Protein AF-A0A7U5JXU2-F1 (afdb_monomer)

Secondary structure (DSSP, 8-state):
-PPP-TTT--S-SSSS---HHHHHHHHS-HHHHHHHHHHHHHHHHHHGGGTTSHHHHHHHHHHHHHHHHHHHT-

Sequence (74 aa):
MPKEDLINKPNHYHKGGIDVIEFAGAKFDPAELKGFCRINALKYVTRYDLKNGIPDLEKAKFYIDKLIELEEQQ

pLDDT: mean 81.36, std 20.03, range [39.44, 98.12]

Structure (mmCIF, N/CA/C/O backbone):
data_AF-A0A7U5JXU2-F1
#
_entry.id   AF-A0A7U5JXU2-F1
#
loop_
_atom_site.group_PDB
_atom_site.id
_atom_site.type_symbol
_atom_site.label_atom_id
_atom_site.label_alt_id
_atom_site.label_comp_id
_atom_site.label_asym_id
_atom_site.label_entity_id
_atom_site.label_seq_id
_atom_site.pdbx_PDB_ins_code
_atom_site.Cartn_x
_atom_site.Cartn_y
_atom_site.Cartn_z
_atom_site.occupancy
_atom_site.B_iso_or_equiv
_atom_site.auth_seq_id
_atom_site.auth_comp_id
_atom_site.auth_asym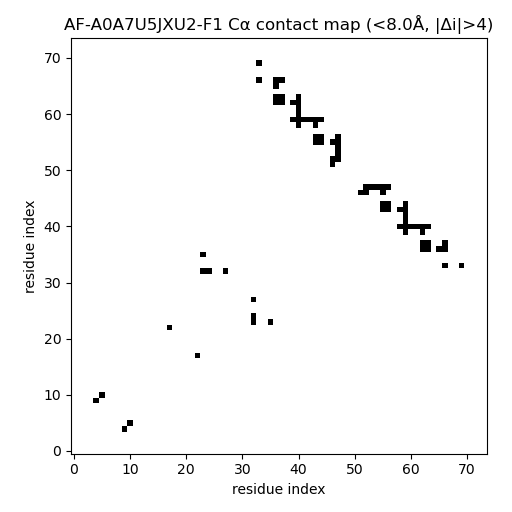_id
_atom_site.auth_atom_id
_atom_site.pdbx_PDB_model_num
ATOM 1 N N . MET A 1 1 ? 35.561 18.128 0.307 1.00 48.59 1 MET A N 1
ATOM 2 C CA . MET A 1 1 ? 34.752 16.893 0.418 1.00 48.59 1 MET A CA 1
ATOM 3 C C . MET A 1 1 ? 33.337 17.238 -0.027 1.00 48.59 1 MET A C 1
ATOM 5 O O . MET A 1 1 ? 32.869 18.286 0.412 1.00 48.59 1 MET A O 1
ATOM 9 N N . PRO A 1 2 ? 32.677 16.481 -0.919 1.00 47.09 2 PRO A N 1
ATOM 10 C CA . PRO A 1 2 ? 31.306 16.799 -1.305 1.00 47.09 2 PRO A CA 1
ATOM 11 C C . PRO A 1 2 ? 30.359 16.535 -0.125 1.00 47.09 2 PRO A C 1
ATOM 13 O O . PRO A 1 2 ? 30.474 15.506 0.536 1.00 47.09 2 PRO A O 1
ATOM 16 N N . LYS A 1 3 ? 29.462 17.489 0.146 1.00 55.31 3 LYS A N 1
ATOM 17 C CA . LYS A 1 3 ? 28.395 17.413 1.157 1.00 55.31 3 LYS A CA 1
ATOM 18 C C . LYS A 1 3 ? 27.411 16.309 0.754 1.00 55.31 3 LYS A C 1
ATOM 20 O O . LYS A 1 3 ? 26.933 16.324 -0.377 1.00 55.31 3 LYS A O 1
ATOM 25 N N . GLU A 1 4 ? 27.117 15.376 1.654 1.00 51.97 4 GLU A N 1
ATOM 26 C CA . GLU A 1 4 ? 26.089 14.357 1.425 1.00 51.97 4 GLU A CA 1
ATOM 27 C C . GLU A 1 4 ? 24.724 15.021 1.196 1.00 51.97 4 GLU A C 1
ATOM 29 O O . GLU A 1 4 ? 24.256 15.819 2.012 1.00 51.97 4 GLU A O 1
ATOM 34 N N . ASP A 1 5 ? 24.089 14.700 0.068 1.00 52.94 5 ASP A N 1
ATOM 35 C CA . ASP A 1 5 ? 22.725 15.119 -0.247 1.00 52.94 5 ASP A CA 1
ATOM 36 C C . ASP A 1 5 ? 21.733 14.209 0.491 1.00 52.94 5 ASP A C 1
ATOM 38 O O . ASP A 1 5 ? 21.191 13.240 -0.047 1.00 52.94 5 ASP A O 1
ATOM 42 N N . LEU A 1 6 ? 21.543 14.519 1.773 1.00 52.66 6 LEU A N 1
ATOM 43 C CA . LEU A 1 6 ? 20.620 13.823 2.671 1.00 52.66 6 LEU A CA 1
ATOM 44 C C . LEU A 1 6 ? 19.147 13.993 2.266 1.00 52.66 6 LEU A C 1
ATOM 46 O O . LEU A 1 6 ? 18.298 13.270 2.779 1.00 52.66 6 LEU A O 1
ATOM 50 N N . ILE A 1 7 ? 18.840 14.933 1.366 1.00 56.25 7 ILE A N 1
ATOM 51 C CA . ILE A 1 7 ? 17.476 15.227 0.917 1.00 56.25 7 ILE A CA 1
ATOM 52 C C . ILE A 1 7 ? 17.090 14.279 -0.221 1.00 56.25 7 ILE A C 1
ATOM 54 O O . ILE A 1 7 ? 15.998 13.715 -0.202 1.00 56.25 7 ILE A O 1
ATOM 58 N N . ASN A 1 8 ? 17.998 14.036 -1.171 1.00 51.66 8 ASN A N 1
ATOM 59 C CA . ASN A 1 8 ? 17.721 13.162 -2.316 1.00 51.66 8 ASN A CA 1
ATOM 60 C C . ASN A 1 8 ? 18.205 11.714 -2.133 1.00 51.66 8 ASN A C 1
ATOM 62 O O . ASN A 1 8 ? 17.763 10.827 -2.867 1.00 51.66 8 ASN A O 1
ATOM 66 N N . LYS A 1 9 ? 19.098 11.443 -1.169 1.00 43.28 9 LYS A N 1
ATOM 67 C CA . LYS A 1 9 ? 19.570 10.085 -0.843 1.00 43.28 9 LYS A CA 1
ATOM 68 C C . LYS A 1 9 ? 19.713 9.856 0.670 1.00 43.28 9 LYS A C 1
ATOM 70 O O . LYS A 1 9 ? 20.834 9.727 1.165 1.00 43.28 9 LYS A O 1
ATOM 75 N N . PRO A 1 10 ? 18.611 9.738 1.431 1.00 44.72 10 PRO A N 1
ATOM 76 C CA . PRO A 1 10 ? 18.710 9.369 2.837 1.00 44.72 10 PRO A CA 1
ATOM 77 C C . PRO A 1 10 ? 19.177 7.910 2.971 1.00 44.72 10 PRO A C 1
ATOM 79 O O . PRO A 1 10 ? 18.502 6.981 2.527 1.00 44.72 10 PRO A O 1
ATOM 82 N N . ASN A 1 11 ? 20.320 7.699 3.626 1.00 45.22 11 ASN A N 1
ATOM 83 C CA . ASN A 1 11 ? 20.951 6.388 3.838 1.00 45.22 11 ASN A CA 1
ATOM 84 C C . ASN A 1 11 ? 20.345 5.596 5.029 1.00 45.22 11 ASN A C 1
ATOM 86 O O . ASN A 1 11 ? 20.903 4.597 5.477 1.00 45.22 11 ASN A O 1
ATOM 90 N N . HIS A 1 12 ? 19.213 6.046 5.590 1.00 49.66 12 HIS A N 1
ATOM 91 C CA . HIS A 1 12 ? 18.778 5.660 6.944 1.00 49.66 12 HIS A CA 1
ATOM 92 C C . HIS A 1 12 ? 17.369 5.056 7.080 1.00 49.66 12 HIS A C 1
ATOM 94 O O . HIS A 1 12 ? 16.833 5.017 8.181 1.00 49.66 12 HIS A O 1
ATOM 100 N N . TYR A 1 13 ? 16.775 4.475 6.035 1.00 46.22 13 TYR A N 1
ATOM 101 C CA . TYR A 1 13 ? 15.470 3.800 6.193 1.00 46.22 13 TYR A CA 1
ATOM 102 C C . TYR A 1 13 ? 15.526 2.395 6.823 1.00 46.22 13 TYR A C 1
ATOM 10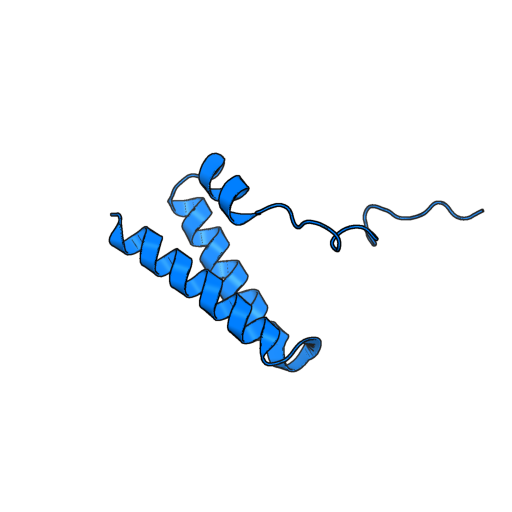4 O O . TYR A 1 13 ? 14.493 1.745 6.958 1.00 46.22 13 TYR A O 1
ATOM 112 N N . HIS A 1 14 ? 16.702 1.879 7.187 1.00 44.78 14 HIS A N 1
ATOM 113 C CA . HIS A 1 14 ? 16.897 0.426 7.294 1.00 44.78 14 HIS A CA 1
ATOM 114 C C . HIS A 1 14 ? 17.124 -0.165 8.695 1.00 44.78 14 HIS A C 1
ATOM 116 O O . HIS A 1 14 ? 17.558 -1.310 8.768 1.00 44.78 14 HIS A O 1
ATOM 122 N N . LYS A 1 15 ? 16.821 0.515 9.813 1.00 39.44 15 LYS A N 1
ATOM 123 C CA . LYS A 1 15 ? 17.033 -0.116 11.143 1.00 39.44 15 LYS A CA 1
ATOM 124 C C . LYS A 1 15 ? 15.925 -0.012 12.198 1.00 39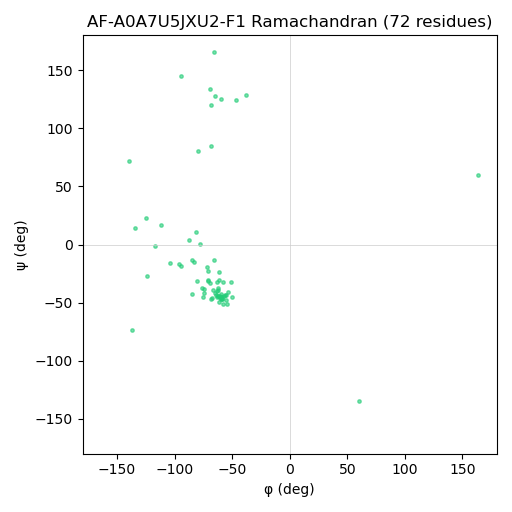.44 15 LYS A C 1
ATOM 126 O O . LYS A 1 15 ? 16.162 -0.390 13.337 1.00 39.44 15 LYS A O 1
ATOM 131 N N . GLY A 1 16 ? 14.711 0.384 11.831 1.00 42.59 16 GLY A N 1
ATOM 132 C CA . GLY A 1 16 ? 13.575 0.341 12.764 1.00 42.59 16 GLY A CA 1
ATOM 133 C C . GLY A 1 16 ? 12.428 1.196 12.272 1.00 42.59 16 GLY A C 1
ATOM 134 O O . GLY A 1 16 ? 12.129 2.198 12.903 1.00 42.59 16 GLY A O 1
ATOM 135 N N . GLY A 1 17 ? 11.916 0.863 11.079 1.00 43.78 17 GLY A N 1
ATOM 136 C CA . GLY A 1 17 ? 11.008 1.701 10.298 1.00 43.78 17 GLY A CA 1
ATOM 137 C C . GLY A 1 17 ? 10.002 2.440 11.170 1.00 43.78 17 GLY A C 1
ATOM 138 O O . GLY A 1 17 ? 9.342 1.822 11.997 1.00 43.78 17 GLY A O 1
ATOM 139 N N . ILE A 1 18 ? 9.908 3.759 10.976 1.00 49.78 18 ILE A N 1
ATOM 140 C CA . ILE A 1 18 ? 8.768 4.533 11.468 1.00 49.78 18 ILE A CA 1
ATOM 141 C C . ILE A 1 18 ? 7.532 3.736 11.061 1.00 49.78 18 ILE A C 1
ATOM 143 O O . ILE A 1 18 ? 7.397 3.416 9.874 1.00 49.78 18 ILE A O 1
ATOM 147 N N . ASP A 1 19 ? 6.674 3.381 12.015 1.00 73.12 19 ASP A N 1
ATOM 148 C CA . ASP A 1 19 ? 5.365 2.847 11.676 1.00 73.12 19 ASP A CA 1
ATOM 149 C C . ASP A 1 19 ? 4.571 4.003 11.062 1.00 73.12 19 ASP A C 1
ATOM 151 O O . ASP A 1 19 ? 3.894 4.782 11.729 1.00 73.12 19 ASP A O 1
ATOM 155 N N . VAL A 1 20 ? 4.771 4.201 9.756 1.00 74.94 20 VAL A N 1
ATOM 156 C CA . VAL A 1 20 ? 4.164 5.302 9.007 1.00 74.94 20 VAL A CA 1
ATOM 157 C C . VAL A 1 20 ? 2.641 5.173 9.051 1.00 74.94 20 VAL A C 1
ATOM 159 O O . VAL A 1 20 ? 1.959 6.182 8.917 1.00 74.94 20 VAL A O 1
ATOM 162 N N . ILE A 1 21 ? 2.103 3.966 9.271 1.00 77.81 21 ILE A N 1
ATOM 163 C CA . ILE A 1 21 ? 0.668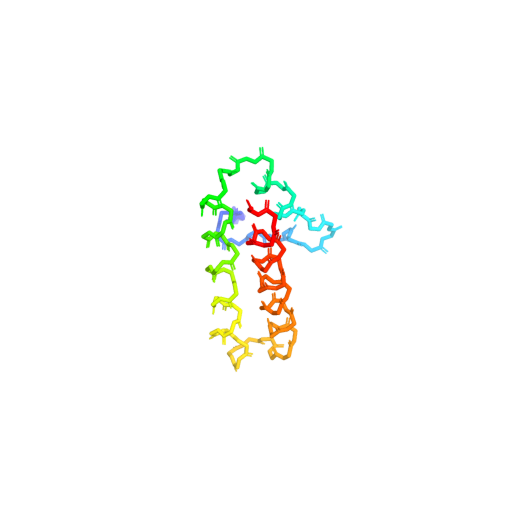 3.760 9.452 1.00 77.81 21 ILE A CA 1
ATOM 164 C C . ILE A 1 21 ? 0.226 4.229 10.830 1.00 77.81 21 ILE A C 1
ATOM 166 O O . ILE A 1 21 ? -0.764 4.944 10.898 1.00 77.81 21 ILE A O 1
ATOM 170 N N . GLU A 1 22 ? 0.947 3.899 11.901 1.00 80.75 22 GLU A N 1
ATOM 171 C CA . GLU A 1 22 ? 0.638 4.418 13.242 1.00 80.75 22 GLU A CA 1
ATOM 172 C C . GLU A 1 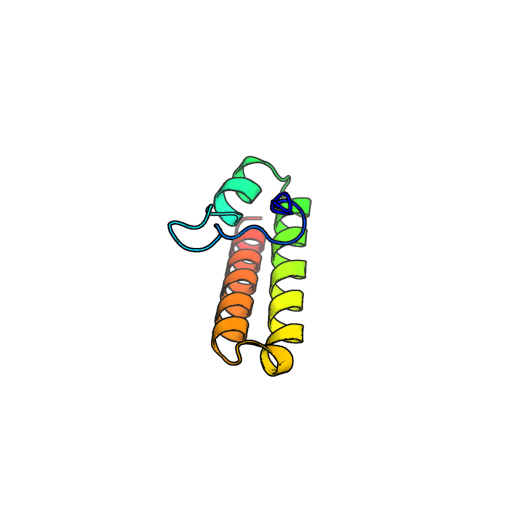22 ? 0.709 5.953 13.266 1.00 80.75 22 GLU A C 1
ATOM 174 O O . GLU A 1 22 ? -0.208 6.627 13.740 1.00 80.75 22 GLU A O 1
ATOM 179 N N . PHE A 1 23 ? 1.756 6.523 12.663 1.00 83.25 23 PHE A N 1
ATOM 180 C CA . PHE A 1 23 ? 1.883 7.970 12.517 1.00 83.25 23 PHE A CA 1
ATOM 181 C C . PHE A 1 23 ? 0.726 8.568 11.707 1.00 83.25 23 PHE A C 1
ATOM 183 O O . PHE A 1 23 ? 0.149 9.572 12.123 1.00 83.25 23 PHE A O 1
ATOM 190 N N . ALA A 1 24 ? 0.373 7.960 10.569 1.00 85.00 24 ALA A N 1
ATOM 191 C CA . ALA A 1 24 ? -0.752 8.405 9.755 1.00 85.00 24 ALA A CA 1
ATOM 192 C C . ALA A 1 24 ? -2.072 8.292 10.529 1.00 85.00 24 ALA A C 1
ATOM 194 O O . ALA A 1 24 ? -2.833 9.247 10.553 1.00 85.00 24 ALA A O 1
ATOM 195 N N . GLY A 1 25 ? -2.320 7.192 11.241 1.00 84.25 25 GLY A N 1
ATOM 196 C CA . GLY A 1 25 ? -3.526 6.998 12.049 1.00 84.25 25 GLY A CA 1
ATOM 197 C C . GLY A 1 25 ? -3.677 8.019 13.178 1.00 84.25 25 GLY A C 1
ATOM 198 O O . GLY A 1 25 ? -4.792 8.393 13.524 1.00 84.25 25 GLY A O 1
ATOM 199 N N . ALA A 1 26 ? -2.566 8.524 13.717 1.00 86.75 26 ALA A N 1
ATOM 200 C CA . ALA A 1 26 ? -2.577 9.563 14.744 1.00 86.75 26 ALA A CA 1
ATOM 201 C C . ALA A 1 26 ? -2.704 10.997 14.195 1.00 86.75 26 ALA A C 1
ATOM 203 O O . ALA A 1 26 ? -2.904 11.930 14.979 1.00 86.75 26 ALA A O 1
ATOM 204 N N . LYS A 1 27 ? -2.495 11.211 12.889 1.00 89.25 27 LYS A N 1
ATOM 205 C CA . LYS A 1 27 ? -2.348 12.555 12.298 1.00 89.25 27 LYS A CA 1
ATOM 206 C C . LYS A 1 27 ? -3.309 12.868 11.169 1.00 89.25 27 LYS A C 1
ATOM 208 O O . LYS A 1 27 ? -3.568 14.046 10.948 1.00 89.25 27 LYS A O 1
ATOM 213 N N . PHE A 1 28 ? -3.778 11.858 10.460 1.00 91.75 28 PHE A N 1
ATOM 214 C CA . PHE A 1 28 ? -4.652 12.006 9.312 1.00 91.75 28 PHE A CA 1
ATOM 215 C C . PHE A 1 28 ? -6.100 11.866 9.745 1.00 91.75 28 PHE A C 1
ATOM 217 O O . PHE A 1 28 ? -6.427 11.067 10.627 1.00 91.75 28 PHE A O 1
ATOM 224 N N . ASP A 1 29 ? -6.976 12.625 9.099 1.00 94.12 29 ASP A N 1
ATOM 225 C CA . ASP A 1 29 ? -8.397 12.337 9.177 1.00 94.12 29 ASP A CA 1
ATOM 226 C C . ASP A 1 29 ? -8.714 10.980 8.497 1.00 94.12 29 ASP A C 1
ATOM 228 O O . ASP A 1 29 ? -7.882 10.413 7.771 1.00 94.12 29 ASP A O 1
ATOM 232 N N . PRO A 1 30 ? -9.912 10.406 8.713 1.00 91.62 30 PRO A N 1
ATOM 233 C CA . PRO A 1 30 ? -10.253 9.113 8.126 1.00 91.62 30 PRO A CA 1
ATOM 234 C C . PRO A 1 30 ? -10.164 9.074 6.592 1.00 91.62 30 PRO A C 1
ATOM 236 O O . PRO A 1 30 ? -9.841 8.033 6.020 1.00 91.62 30 PRO A O 1
ATOM 239 N N . ALA A 1 31 ? -10.449 10.179 5.898 1.00 93.69 31 ALA A N 1
ATOM 240 C CA . ALA A 1 31 ? -10.381 10.231 4.440 1.00 93.69 31 ALA A CA 1
ATOM 241 C C . ALA A 1 31 ? -8.926 10.265 3.951 1.00 93.69 31 ALA A C 1
ATOM 243 O O . ALA A 1 31 ? -8.575 9.549 3.008 1.00 93.69 31 ALA A O 1
ATOM 244 N N . GLU A 1 32 ? -8.073 11.036 4.619 1.00 95.19 32 GLU A N 1
ATOM 245 C CA . GLU A 1 32 ? -6.633 11.108 4.386 1.00 95.19 32 GLU A CA 1
ATOM 246 C C . GLU A 1 32 ? -5.955 9.757 4.641 1.00 95.19 32 GLU A C 1
ATOM 248 O O . GLU A 1 32 ? -5.172 9.294 3.808 1.00 95.19 32 GLU A O 1
ATOM 253 N N . LEU A 1 33 ? -6.303 9.069 5.733 1.00 93.62 33 LEU A N 1
ATOM 254 C CA . LEU A 1 33 ? -5.768 7.744 6.048 1.00 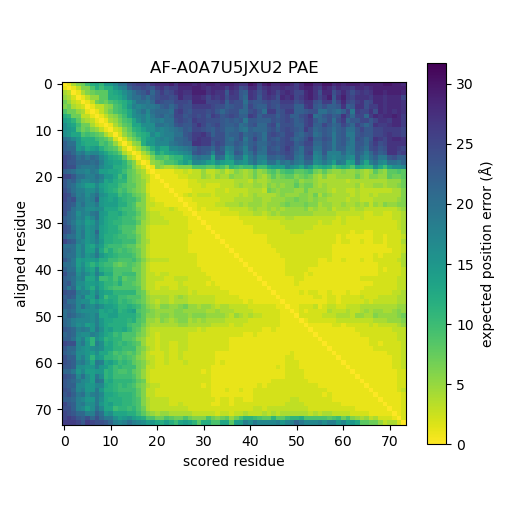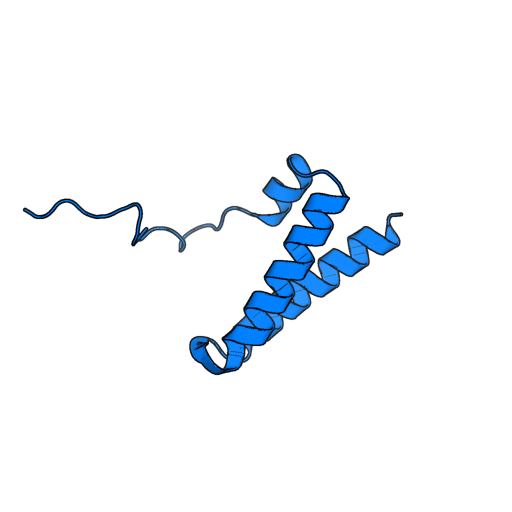93.62 33 LEU A CA 1
ATOM 255 C C . LEU A 1 33 ? -6.176 6.703 4.995 1.00 93.62 33 LEU A C 1
ATOM 257 O O . LEU A 1 33 ? -5.334 5.945 4.502 1.00 93.62 33 LEU A O 1
ATOM 261 N N . LYS A 1 34 ? -7.444 6.716 4.561 1.00 95.06 34 LYS A N 1
ATOM 262 C CA . LYS A 1 34 ? -7.906 5.875 3.446 1.00 95.06 34 LYS A CA 1
ATOM 263 C C . LYS A 1 34 ? -7.162 6.190 2.148 1.00 95.06 34 LYS A C 1
ATOM 265 O O . LYS A 1 34 ? -6.732 5.274 1.443 1.00 95.06 34 LYS A O 1
ATOM 270 N N . GLY A 1 35 ? -6.969 7.471 1.834 1.00 95.88 35 GLY A N 1
ATOM 271 C CA . GLY A 1 35 ? -6.193 7.921 0.676 1.00 95.88 35 GLY A CA 1
ATOM 272 C C . GLY A 1 35 ? -4.739 7.443 0.721 1.00 95.88 35 GLY A C 1
ATOM 273 O O . GLY A 1 35 ? -4.222 6.933 -0.278 1.00 95.88 35 GLY A O 1
ATOM 274 N N . PHE A 1 36 ? -4.108 7.523 1.893 1.00 94.94 36 PHE A N 1
ATOM 275 C CA . PHE A 1 36 ? -2.754 7.039 2.137 1.00 94.94 36 PHE A CA 1
ATOM 276 C C . PHE A 1 36 ? -2.628 5.533 1.877 1.00 94.94 36 PHE A C 1
ATOM 278 O O . PHE A 1 36 ? -1.710 5.107 1.168 1.00 94.94 36 PHE A O 1
ATOM 285 N N . CYS A 1 37 ? -3.558 4.721 2.384 1.00 95.19 37 CYS A N 1
ATOM 286 C CA . CYS A 1 37 ? -3.561 3.279 2.130 1.00 95.19 37 CYS A CA 1
ATOM 287 C C . CYS A 1 37 ? -3.756 2.967 0.637 1.00 95.19 37 CYS A C 1
ATOM 289 O O . CYS A 1 37 ? -2.984 2.192 0.065 1.00 95.19 37 CYS A O 1
ATOM 291 N N . ARG A 1 38 ? -4.707 3.640 -0.032 1.00 97.12 38 ARG A N 1
ATOM 292 C CA . ARG A 1 38 ? -4.985 3.462 -1.472 1.00 97.12 38 ARG A CA 1
ATOM 293 C C . ARG A 1 38 ? -3.763 3.737 -2.347 1.00 97.12 38 ARG A C 1
ATOM 295 O O . ARG A 1 38 ? -3.403 2.900 -3.176 1.00 97.12 38 ARG A O 1
ATOM 302 N N . ILE A 1 39 ? -3.101 4.883 -2.166 1.00 97.62 39 ILE A N 1
ATOM 303 C CA . ILE A 1 39 ? -1.952 5.241 -3.009 1.00 97.62 39 ILE A CA 1
ATOM 304 C C . ILE A 1 39 ? -0.743 4.339 -2.742 1.00 97.62 39 ILE A C 1
ATOM 306 O O . ILE A 1 39 ? -0.001 4.016 -3.670 1.00 97.62 39 ILE A O 1
ATOM 310 N N . ASN A 1 40 ? -0.547 3.882 -1.499 1.00 96.19 40 ASN A N 1
ATOM 311 C CA . ASN A 1 40 ? 0.523 2.940 -1.187 1.00 96.19 40 ASN A CA 1
ATOM 312 C C . ASN A 1 40 ? 0.271 1.573 -1.822 1.00 96.19 40 ASN A C 1
ATOM 314 O O . ASN A 1 40 ? 1.188 1.049 -2.453 1.00 96.19 40 ASN A O 1
ATOM 318 N N . ALA A 1 41 ? -0.946 1.031 -1.726 1.00 96.75 41 ALA A N 1
ATOM 319 C CA . ALA A 1 41 ? -1.306 -0.212 -2.402 1.00 96.75 41 ALA A CA 1
ATOM 320 C C . ALA A 1 41 ? -1.018 -0.122 -3.911 1.00 96.75 41 ALA A C 1
ATOM 322 O O . ALA A 1 41 ? -0.258 -0.935 -4.436 1.00 96.75 41 ALA A O 1
ATOM 323 N N . LEU A 1 42 ? -1.508 0.929 -4.584 1.00 98.12 42 LEU A N 1
ATOM 324 C CA . LEU A 1 42 ? -1.257 1.153 -6.013 1.00 98.12 42 LEU A CA 1
ATOM 325 C C . LEU A 1 42 ? 0.240 1.279 -6.332 1.00 98.12 42 LEU A C 1
ATOM 327 O O . LEU A 1 42 ? 0.727 0.665 -7.279 1.00 98.12 42 LEU A O 1
ATOM 331 N N . LYS A 1 43 ? 0.994 2.043 -5.533 1.00 96.75 43 LYS A N 1
ATOM 332 C CA . LYS A 1 43 ? 2.448 2.200 -5.693 1.00 96.75 43 LYS A CA 1
ATOM 333 C C . LYS A 1 43 ? 3.168 0.854 -5.664 1.00 96.75 43 LYS A C 1
ATOM 335 O O . LYS A 1 43 ? 4.084 0.645 -6.447 1.00 96.75 43 LYS A O 1
ATOM 340 N N . TYR A 1 44 ? 2.806 -0.041 -4.749 1.00 97.00 44 TYR A N 1
ATOM 341 C CA . TYR A 1 44 ? 3.472 -1.338 -4.654 1.00 97.00 44 TYR A CA 1
ATOM 342 C C . TYR A 1 44 ? 3.022 -2.306 -5.758 1.00 97.00 44 TYR A C 1
ATOM 344 O O . TYR A 1 44 ? 3.872 -2.977 -6.338 1.00 97.00 44 TYR A O 1
ATOM 352 N N . VAL A 1 45 ? 1.737 -2.300 -6.137 1.00 97.81 45 VAL A N 1
ATOM 353 C CA . VAL A 1 45 ? 1.229 -3.072 -7.290 1.00 97.81 45 VAL A CA 1
ATOM 354 C C . VAL A 1 45 ? 1.839 -2.612 -8.613 1.00 97.81 45 VAL A C 1
ATOM 356 O O . VAL A 1 45 ? 2.031 -3.424 -9.497 1.00 97.81 45 VAL A O 1
ATOM 359 N N . THR A 1 46 ? 2.160 -1.332 -8.780 1.00 97.19 46 THR A N 1
ATOM 360 C CA . THR A 1 46 ? 2.771 -0.816 -10.025 1.00 97.19 46 THR A CA 1
ATOM 361 C C . THR A 1 46 ? 4.290 -0.964 -10.068 1.00 97.19 46 THR A C 1
ATOM 363 O O . THR A 1 46 ? 4.896 -0.767 -11.115 1.00 97.19 46 THR A O 1
ATOM 366 N N . ARG A 1 47 ? 4.925 -1.270 -8.932 1.00 97.06 47 ARG A N 1
ATOM 367 C CA . ARG A 1 47 ? 6.387 -1.339 -8.806 1.00 97.06 47 ARG A CA 1
ATOM 368 C C . ARG A 1 47 ? 6.926 -2.767 -8.752 1.00 97.06 47 ARG A C 1
ATOM 370 O O . ARG A 1 47 ? 8.133 -2.953 -8.900 1.00 97.06 47 ARG A O 1
ATOM 377 N N . TYR A 1 48 ? 6.077 -3.758 -8.490 1.00 97.62 48 TYR A N 1
ATOM 378 C CA . TYR A 1 48 ? 6.529 -5.109 -8.157 1.00 97.62 48 TYR A CA 1
ATOM 379 C C . TYR A 1 48 ? 7.393 -5.740 -9.258 1.00 97.62 48 TYR A C 1
ATOM 381 O O . TYR A 1 48 ? 8.476 -6.236 -8.964 1.00 97.62 48 TYR A O 1
ATOM 389 N N . ASP A 1 49 ? 6.974 -5.657 -10.515 1.00 95.06 49 ASP A N 1
ATOM 390 C CA . ASP A 1 49 ? 7.674 -6.194 -11.683 1.00 95.06 49 ASP A CA 1
ATOM 391 C C . ASP A 1 49 ? 8.933 -5.391 -12.047 1.00 95.06 49 ASP A C 1
ATOM 393 O O . ASP A 1 49 ? 9.841 -5.916 -12.688 1.00 95.06 49 ASP A O 1
ATOM 397 N N . LEU A 1 50 ? 9.027 -4.146 -11.575 1.00 96.00 50 LEU A N 1
ATOM 398 C CA . LEU A 1 50 ? 10.157 -3.249 -11.820 1.00 96.00 50 LEU A CA 1
ATOM 399 C C . LEU A 1 50 ? 11.223 -3.263 -10.716 1.00 96.00 50 LEU A C 1
ATOM 401 O O . LEU A 1 50 ? 12.327 -2.762 -10.940 1.00 96.00 50 LEU A O 1
ATOM 405 N N . LYS A 1 51 ? 10.909 -3.748 -9.505 1.00 90.75 51 LYS A N 1
ATOM 406 C CA . LYS A 1 51 ? 11.802 -3.579 -8.346 1.00 90.75 51 LYS A CA 1
ATOM 407 C C . LYS A 1 51 ? 11.976 -4.815 -7.473 1.00 90.75 51 LYS A C 1
ATOM 409 O O . LYS A 1 51 ? 13.062 -5.380 -7.455 1.00 90.75 51 LYS A O 1
ATOM 414 N N . ASN A 1 52 ? 10.965 -5.176 -6.682 1.00 91.31 52 ASN A N 1
ATOM 415 C CA . ASN A 1 52 ? 11.142 -6.135 -5.584 1.00 91.31 52 ASN A CA 1
ATOM 416 C C . ASN A 1 52 ? 10.324 -7.423 -5.740 1.00 91.31 52 ASN A C 1
ATOM 418 O O . ASN A 1 52 ? 10.409 -8.275 -4.864 1.00 91.31 52 ASN A O 1
ATOM 422 N N . GLY A 1 53 ? 9.525 -7.576 -6.797 1.00 96.12 53 GLY A N 1
ATOM 423 C CA . GLY A 1 53 ? 8.673 -8.742 -7.020 1.00 96.12 53 GLY A CA 1
ATOM 424 C C . GLY A 1 53 ? 7.640 -8.949 -5.910 1.00 96.12 53 GLY A C 1
ATOM 425 O O . GLY A 1 53 ? 6.990 -8.009 -5.452 1.00 96.12 53 GLY A O 1
ATOM 426 N N . ILE A 1 54 ? 7.507 -10.198 -5.462 1.00 96.31 54 ILE A N 1
ATOM 427 C CA . ILE A 1 54 ? 6.527 -10.641 -4.457 1.00 96.31 54 ILE A CA 1
ATOM 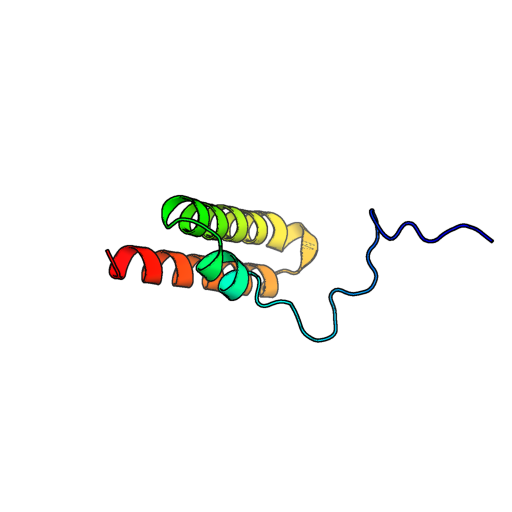428 C C . ILE A 1 54 ? 6.522 -9.776 -3.177 1.00 96.31 54 ILE A C 1
ATOM 430 O O . ILE A 1 54 ? 5.435 -9.366 -2.782 1.00 96.31 54 ILE A O 1
ATOM 434 N N . PRO A 1 55 ? 7.663 -9.406 -2.559 1.00 94.50 55 PRO A N 1
ATOM 435 C CA . PRO A 1 55 ? 7.686 -8.486 -1.418 1.00 94.50 55 PRO A CA 1
ATOM 436 C C . PRO A 1 55 ? 6.927 -7.161 -1.600 1.00 94.50 55 PRO A C 1
ATOM 438 O O . PRO A 1 55 ? 6.399 -6.613 -0.633 1.00 94.50 55 PRO A O 1
ATOM 441 N N . ASP A 1 56 ? 6.870 -6.606 -2.816 1.00 95.56 56 ASP A N 1
ATOM 442 C CA . ASP A 1 56 ? 6.034 -5.428 -3.076 1.00 95.56 56 ASP A CA 1
ATOM 443 C C . ASP A 1 56 ? 4.546 -5.820 -3.122 1.00 95.56 56 ASP A C 1
ATOM 445 O O . ASP A 1 56 ? 3.722 -5.112 -2.550 1.00 95.56 56 ASP A O 1
ATOM 449 N N . LEU A 1 57 ? 4.184 -6.975 -3.688 1.00 96.56 57 LEU A N 1
ATOM 450 C CA . LEU A 1 57 ? 2.803 -7.480 -3.640 1.00 96.56 57 LEU A CA 1
ATOM 451 C C . LEU A 1 57 ? 2.329 -7.754 -2.203 1.00 96.56 57 LEU A C 1
ATOM 453 O O . LEU A 1 57 ? 1.197 -7.418 -1.863 1.00 96.56 57 LEU A O 1
ATOM 457 N N . GLU A 1 58 ? 3.186 -8.290 -1.334 1.00 95.25 58 GLU A N 1
ATOM 458 C CA . GLU A 1 58 ? 2.873 -8.476 0.091 1.00 95.25 58 GLU A CA 1
ATOM 459 C C . GLU A 1 58 ? 2.631 -7.135 0.796 1.00 95.25 58 GLU A C 1
ATOM 461 O O . GLU A 1 58 ? 1.681 -6.994 1.567 1.00 95.25 58 GLU A O 1
ATOM 466 N N . LYS A 1 59 ? 3.430 -6.107 0.476 1.00 91.94 59 LYS A N 1
ATOM 467 C CA . LYS A 1 59 ? 3.187 -4.743 0.966 1.00 91.94 59 LYS A CA 1
ATOM 468 C C . LYS A 1 59 ? 1.886 -4.167 0.426 1.00 91.94 59 LYS A C 1
ATOM 470 O O . LYS A 1 59 ? 1.157 -3.533 1.180 1.00 91.94 59 LYS A O 1
ATOM 475 N N . ALA A 1 60 ? 1.578 -4.378 -0.851 1.00 95.94 60 ALA A N 1
ATOM 476 C CA . ALA A 1 60 ? 0.304 -3.957 -1.419 1.00 95.94 60 ALA A CA 1
ATOM 477 C C . ALA A 1 60 ? -0.874 -4.602 -0.681 1.00 95.94 60 ALA A C 1
ATOM 479 O O . ALA A 1 60 ? -1.790 -3.889 -0.274 1.00 95.94 60 ALA A O 1
ATOM 480 N N . LYS A 1 61 ? -0.807 -5.921 -0.448 1.00 95.38 61 LYS A N 1
ATOM 481 C CA . LYS A 1 61 ? -1.807 -6.665 0.325 1.00 95.38 61 LYS A CA 1
ATOM 482 C C . LYS A 1 61 ? -1.993 -6.057 1.714 1.00 95.38 61 LYS A C 1
ATOM 484 O O . LYS A 1 61 ? -3.119 -5.770 2.087 1.00 95.38 61 LYS A O 1
ATOM 489 N N . PHE A 1 62 ? -0.907 -5.775 2.429 1.00 94.38 62 PHE A N 1
ATOM 490 C CA . PHE A 1 62 ? -0.969 -5.148 3.750 1.00 94.38 62 PHE A CA 1
ATOM 491 C C . PHE A 1 62 ? -1.735 -3.811 3.754 1.00 94.38 62 PHE A C 1
ATOM 493 O O . PHE A 1 62 ? -2.570 -3.584 4.626 1.00 94.38 62 PHE A O 1
ATOM 500 N N . TYR A 1 63 ? -1.511 -2.937 2.765 1.00 95.12 63 TYR A N 1
ATOM 501 C CA . TYR A 1 63 ? -2.263 -1.677 2.664 1.00 95.12 63 TYR A CA 1
ATOM 502 C C . TYR A 1 63 ? -3.731 -1.871 2.264 1.00 95.12 63 TYR A C 1
ATOM 504 O O . TYR A 1 63 ? -4.573 -1.070 2.668 1.00 95.12 63 TYR A O 1
ATOM 512 N N . ILE A 1 64 ? -4.046 -2.910 1.485 1.00 97.06 64 ILE A N 1
ATOM 513 C CA . ILE A 1 64 ? -5.431 -3.277 1.161 1.00 97.06 64 ILE A CA 1
ATOM 514 C C . ILE A 1 64 ? -6.142 -3.806 2.408 1.00 97.06 64 ILE A C 1
ATOM 516 O O . ILE A 1 64 ? -7.232 -3.332 2.706 1.00 97.06 64 ILE A O 1
ATOM 520 N N . ASP A 1 65 ? -5.517 -4.713 3.163 1.00 95.12 65 ASP A N 1
ATOM 521 C CA . ASP A 1 65 ? -6.069 -5.244 4.416 1.00 95.12 65 ASP A CA 1
ATOM 522 C C . ASP A 1 65 ? -6.368 -4.094 5.395 1.00 95.12 65 ASP A C 1
ATOM 524 O O . ASP A 1 65 ? -7.464 -4.006 5.941 1.00 95.12 65 ASP A O 1
ATOM 528 N N . LYS A 1 66 ? -5.443 -3.134 5.534 1.00 92.94 66 LYS A N 1
ATOM 529 C CA . LYS A 1 66 ? -5.653 -1.934 6.360 1.00 92.94 66 LYS A CA 1
ATOM 530 C C . LYS A 1 66 ? -6.796 -1.055 5.868 1.00 92.94 66 LYS A C 1
ATOM 532 O O . LYS A 1 66 ? -7.512 -0.479 6.678 1.00 92.94 66 LYS A O 1
ATOM 537 N N . LEU A 1 67 ? -6.971 -0.922 4.555 1.00 94.56 67 LEU A N 1
ATOM 538 C CA . LEU A 1 67 ? -8.101 -0.181 4.006 1.00 94.56 67 LEU A CA 1
ATOM 539 C C . LEU A 1 67 ? -9.429 -0.887 4.312 1.00 94.56 67 LEU A C 1
ATOM 541 O O . LEU A 1 67 ? -10.387 -0.203 4.644 1.00 94.56 67 LEU A O 1
ATOM 545 N N . ILE A 1 68 ? -9.474 -2.221 4.240 1.00 96.50 68 ILE A N 1
ATOM 546 C CA . ILE A 1 68 ? -10.656 -3.015 4.611 1.00 96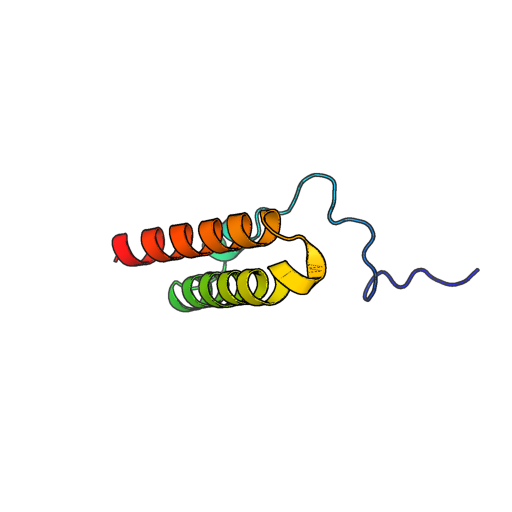.50 68 ILE A CA 1
ATOM 547 C C . ILE A 1 68 ? -10.992 -2.801 6.090 1.00 96.50 68 ILE A C 1
ATOM 549 O O . ILE A 1 68 ? -12.123 -2.432 6.388 1.00 96.50 68 ILE A O 1
ATOM 553 N N . GLU A 1 69 ? -10.008 -2.918 6.990 1.00 93.88 69 GLU A N 1
ATOM 554 C CA . GLU A 1 69 ? -10.195 -2.666 8.430 1.00 93.88 69 GLU A CA 1
ATOM 555 C C . GLU A 1 69 ? -10.813 -1.279 8.702 1.00 93.88 69 GLU A C 1
ATOM 557 O O . GLU A 1 69 ? -11.690 -1.145 9.551 1.00 93.88 69 GLU A O 1
ATOM 562 N N . LEU A 1 70 ? -10.381 -0.242 7.972 1.00 91.81 70 LEU A N 1
ATOM 563 C CA . LEU A 1 70 ? -10.905 1.121 8.122 1.00 91.81 70 LEU A CA 1
ATOM 564 C C . LEU A 1 70 ? -12.339 1.290 7.603 1.00 91.81 70 LEU A C 1
ATOM 566 O O . LEU A 1 70 ? -13.058 2.141 8.119 1.00 91.81 70 LEU A O 1
ATOM 570 N N . GLU A 1 71 ? -12.745 0.543 6.574 1.00 93.50 71 GLU A N 1
ATOM 571 C CA . GLU A 1 71 ? -14.124 0.588 6.064 1.00 93.50 71 GLU A CA 1
ATOM 572 C C . GLU A 1 71 ? -15.068 -0.265 6.933 1.00 93.50 71 GLU A C 1
ATOM 574 O O . GLU A 1 71 ? -16.227 0.096 7.097 1.00 93.50 71 GLU A O 1
ATOM 579 N N . GLU A 1 72 ? -14.586 -1.359 7.536 1.00 94.06 72 GLU A N 1
ATOM 580 C CA . GLU A 1 72 ? -15.368 -2.190 8.470 1.00 94.06 72 GLU A CA 1
ATOM 581 C C . GLU A 1 72 ? -15.637 -1.503 9.821 1.00 94.06 72 GLU A C 1
ATOM 583 O O . GLU A 1 72 ? -16.575 -1.873 10.524 1.00 94.06 72 GLU A O 1
ATOM 588 N N . GLN A 1 73 ? -14.817 -0.517 10.196 1.00 81.06 73 GLN A N 1
ATOM 589 C CA . GLN A 1 73 ? -14.973 0.278 11.421 1.00 81.06 73 GLN A CA 1
ATOM 590 C C . GLN A 1 73 ? -15.877 1.518 11.251 1.00 81.06 73 GLN A C 1
ATOM 592 O O . GLN A 1 73 ? -15.987 2.310 12.192 1.00 81.06 73 GLN A O 1
ATOM 597 N N . GLN A 1 74 ? -16.492 1.710 10.076 1.00 58.69 74 GLN A N 1
ATOM 598 C CA . GLN A 1 74 ? -17.501 2.755 9.830 1.00 58.69 74 GLN A CA 1
ATOM 599 C C . GLN A 1 74 ? -18.893 2.349 10.322 1.00 58.69 74 GLN A C 1
ATOM 601 O O . GLN A 1 74 ? -19.617 3.269 10.769 1.00 58.69 74 GLN A O 1
#

Mean predicted aligned error: 9.04 Å

Foldseek 3Di:
DDDDPCPVDPPPCPDDHDPVLVVCVVPPDLVSSLVVLVVQLVVLVVCQVPPPPVVSNVSSVVSVVVNVVSVVVD

Radius of gyration: 15.09 Å; Cα contacts (8 Å, |Δi|>4): 41; chains: 1; bounding box: 52×28×27 Å

Solvent-accessible surface area (backbone atoms only — not comparable to full-atom values): 4423 Å² total; per-residue (Å²): 132,86,79,81,57,60,84,87,56,64,91,71,76,80,83,74,65,76,59,62,62,62,55,35,67,75,70,41,55,76,67,53,40,47,50,53,26,52,54,50,19,51,54,22,63,74,35,14,93,80,72,64,37,66,67,24,45,55,51,17,49,52,26,49,54,52,42,50,56,59,62,75,74,109